Protein AF-A0A9N8PEF9-F1 (afdb_monomer)

Sequence (102 aa):
MALVKKGVSRQDAHEEIRVLSHQASASVKLEGKHNDLIERIRATPFFEPIIGELDTLLDPSTFTGRAPQQVEKFCGPEGDVEKALAKYRAEGIEEKVGDIIL

pLDDT: mean 92.78, std 10.4, range [55.69, 98.62]

Solvent-accessible surface area (backbone atoms only — not comparable to full-atom values): 6124 Å² total; per-residue (Å²): 112,74,55,46,78,72,71,41,58,66,67,61,57,49,50,55,51,49,54,49,48,51,55,22,51,44,39,28,73,76,68,71,43,74,81,48,46,67,60,53,45,72,72,34,78,90,42,56,93,46,54,92,45,44,72,71,75,62,42,67,79,75,73,50,80,60,51,70,62,52,48,43,56,36,61,29,89,92,8,63,50,46,63,68,43,49,63,43,50,74,72,67,54,66,53,75,59,83,95,44,80,82

Foldseek 3Di:
DVVVVVVDDPVVVVVVLVVLQVVQVCCCPVVVDHRCSLVVLCVDVSNVVCNVVVVVVPPVVVVCPCVVVVCCQQVNPVHVVCVVCVVVVVVVNWDDDDPDID

InterPro domains:
  IPR008948 L-Aspartase-like [SSF48557] (1-75)
  IPR019468 Adenylosuccinate lyase C-terminal [PF10397] (1-74)
  IPR019468 Adenylosuccinate lyase C-terminal [SM00998] (1-75)

Secondary structure (DSSP, 8-state):
-HHHHTT--HHHHHHHHHHHHHHHHHHHHHH-PPP-HHHHHHT-GGGGGGGGGHHHHT-GGGGSTTHHHHHHHHHSTTSHHHHHHHHHHHTT---EETTEE-

Mean predicted aligned error: 5.66 Å

Organism: NCBI:txid2773715

Nearest PDB structures (foldseek):
  5v4l-assembly5_C  TM=9.562E-01  e=1.547E-06  Cryptococcus neoformans
  2vd6-assembly1_D  TM=9.479E-01  e=3.102E-06  Homo sapiens
  5nxa-assembly2_H  TM=8.796E-01  e=1.756E-06  Homo sapiens neanderthalensis
  5nxa-assembly1_B  TM=8.809E-01  e=1.993E-06  Homo sapiens neanderthalensis
  5nxa-assembly2_F  TM=7.749E-01  e=2.409E-06  Homo sapiens neanderthalensis

Radius of gyration: 22.97 Å; Cα contacts (8 Å, |Δi|>4): 63; chains: 1; bounding box: 39×36×56 Å

Structure (mmCIF, N/CA/C/O backbone):
data_AF-A0A9N8PEF9-F1
#
_entry.id   AF-A0A9N8PEF9-F1
#
loop_
_atom_site.group_PDB
_atom_site.id
_atom_site.type_symbol
_atom_site.label_atom_id
_atom_site.label_alt_id
_atom_site.label_comp_id
_atom_site.label_asym_id
_atom_site.label_entity_id
_atom_site.label_seq_id
_atom_site.pdbx_PDB_ins_code
_atom_site.Cartn_x
_atom_site.Cartn_y
_atom_site.Cartn_z
_atom_site.occupancy
_atom_site.B_iso_or_equiv
_atom_site.auth_seq_id
_atom_site.auth_comp_id
_atom_site.auth_asym_id
_atom_site.auth_atom_id
_atom_site.pdbx_PDB_model_num
ATOM 1 N N . MET A 1 1 ? -2.091 10.843 5.552 1.00 78.94 1 MET A N 1
ATOM 2 C CA . MET A 1 1 ? -3.045 9.967 6.270 1.00 78.94 1 MET A CA 1
ATOM 3 C C . MET A 1 1 ? -4.453 10.465 5.992 1.00 78.94 1 MET A C 1
ATOM 5 O O . MET A 1 1 ? -4.668 11.664 6.128 1.00 78.94 1 MET A O 1
ATOM 9 N N . ALA A 1 2 ? -5.374 9.594 5.567 1.00 94.88 2 ALA A N 1
ATOM 10 C CA . ALA A 1 2 ? -6.744 9.977 5.199 1.00 94.88 2 ALA A CA 1
ATOM 11 C C . ALA A 1 2 ? -7.492 10.671 6.354 1.00 94.88 2 ALA A C 1
ATOM 13 O O . ALA A 1 2 ? -8.076 11.728 6.154 1.00 94.88 2 ALA A O 1
ATOM 14 N N . LEU A 1 3 ? -7.336 10.175 7.584 1.00 96.62 3 LEU A N 1
ATOM 15 C CA . LEU A 1 3 ? -7.917 10.768 8.797 1.00 96.62 3 LEU A CA 1
ATOM 16 C C . LEU A 1 3 ? -7.494 12.225 9.051 1.00 96.62 3 LEU A C 1
ATOM 18 O O . LEU A 1 3 ? -8.319 13.046 9.438 1.00 96.62 3 LEU A O 1
ATOM 22 N N . VAL A 1 4 ? -6.243 12.589 8.751 1.00 97.25 4 VAL A N 1
ATOM 23 C CA . VAL A 1 4 ? -5.773 13.981 8.896 1.00 97.25 4 VAL A CA 1
ATOM 24 C C . VAL A 1 4 ? -6.515 14.913 7.938 1.00 97.25 4 VAL A C 1
ATOM 26 O O . VAL A 1 4 ? -6.853 16.033 8.305 1.00 97.25 4 VAL A O 1
ATOM 29 N N . LYS A 1 5 ? -6.853 14.438 6.730 1.00 97.06 5 LYS A N 1
ATOM 30 C CA . LYS A 1 5 ? -7.694 15.198 5.789 1.00 97.06 5 LYS A CA 1
ATOM 31 C C . LYS A 1 5 ? -9.130 15.376 6.302 1.00 97.06 5 LYS A C 1
ATOM 33 O O . LYS A 1 5 ? -9.813 16.286 5.850 1.00 97.06 5 LYS A O 1
ATOM 38 N N . LYS A 1 6 ? -9.575 14.534 7.241 1.00 96.56 6 LYS A N 1
ATOM 39 C CA . LYS A 1 6 ? -10.866 14.632 7.941 1.00 96.56 6 LYS A CA 1
ATOM 40 C C . LYS A 1 6 ? -10.783 15.442 9.245 1.00 96.56 6 LYS A C 1
ATOM 42 O O . LYS A 1 6 ? -11.745 15.466 10.000 1.00 96.56 6 LYS A O 1
ATOM 47 N N . GLY A 1 7 ? -9.650 16.096 9.518 1.00 96.62 7 GLY A N 1
ATOM 48 C CA . GLY A 1 7 ? -9.453 16.926 10.711 1.00 96.62 7 GLY A CA 1
ATOM 49 C C . GLY A 1 7 ? -9.037 16.160 11.968 1.00 96.62 7 GLY A C 1
ATOM 50 O O . GLY A 1 7 ? -8.947 16.757 13.036 1.00 96.62 7 GLY A O 1
ATOM 51 N N . VAL A 1 8 ? -8.754 14.859 11.865 1.00 97.38 8 VAL A N 1
ATOM 52 C CA . VAL A 1 8 ? -8.283 14.055 12.999 1.00 97.38 8 VAL A CA 1
ATOM 53 C C . VAL A 1 8 ? -6.793 14.304 13.243 1.00 97.38 8 VAL A C 1
ATOM 55 O O . VAL A 1 8 ? -6.003 14.438 12.303 1.00 97.38 8 VAL A O 1
ATOM 58 N N . SER A 1 9 ? -6.396 14.332 14.516 1.00 98.12 9 SER A N 1
ATOM 59 C CA . SER A 1 9 ? -4.997 14.433 14.938 1.00 98.12 9 SER A CA 1
ATOM 60 C C . SER A 1 9 ? -4.135 13.366 14.263 1.00 98.12 9 SER A C 1
ATOM 62 O O . SER A 1 9 ? -4.442 12.172 14.292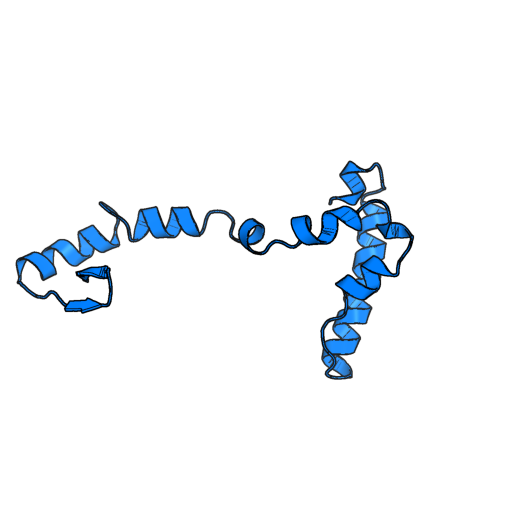 1.00 98.12 9 SER A O 1
ATOM 64 N N . ARG A 1 10 ? -3.009 13.787 13.676 1.00 97.88 10 ARG A N 1
ATOM 65 C CA . ARG A 1 10 ? -2.032 12.856 13.095 1.00 97.88 10 ARG A CA 1
ATOM 66 C C . ARG A 1 10 ? -1.463 11.912 14.154 1.00 97.88 10 ARG A C 1
ATOM 68 O O . ARG A 1 10 ? -1.197 10.760 13.830 1.00 97.88 10 ARG A O 1
ATOM 75 N N . GLN A 1 11 ? -1.257 12.411 15.371 1.00 98.38 11 GLN A N 1
ATOM 76 C CA . GLN A 1 11 ? -0.662 11.637 16.454 1.00 98.38 11 GLN A CA 1
ATOM 77 C C . GLN A 1 11 ? -1.610 10.525 16.904 1.00 98.38 11 GLN A C 1
ATOM 79 O O . GLN A 1 11 ? -1.209 9.364 16.924 1.00 98.38 11 GLN A O 1
ATOM 84 N N . ASP A 1 12 ? -2.872 10.868 17.155 1.00 98.06 12 ASP A N 1
ATOM 85 C CA . ASP A 1 12 ? -3.886 9.906 17.599 1.00 98.06 12 ASP A CA 1
ATOM 86 C C . ASP A 1 12 ? -4.142 8.876 16.495 1.00 98.06 12 ASP A C 1
ATOM 88 O O . ASP A 1 12 ? -4.112 7.672 16.734 1.00 98.06 12 ASP A O 1
ATOM 92 N N . ALA A 1 13 ? -4.255 9.337 15.242 1.00 97.94 13 ALA A N 1
ATOM 93 C CA . ALA A 1 13 ? -4.437 8.443 14.106 1.00 97.94 13 ALA A CA 1
ATOM 94 C C . ALA A 1 13 ? -3.270 7.475 13.901 1.00 97.94 13 ALA A C 1
ATOM 96 O O . ALA A 1 13 ? -3.478 6.351 13.445 1.00 97.94 13 ALA A O 1
ATOM 97 N N . HIS A 1 14 ? -2.042 7.907 14.194 1.00 98.12 14 HIS A N 1
ATOM 98 C CA . HIS A 1 14 ? -0.866 7.055 14.080 1.00 98.12 14 HIS A CA 1
ATOM 99 C C . HIS A 1 14 ? -0.804 6.022 15.208 1.00 98.12 14 HIS A C 1
ATOM 101 O O . HIS A 1 14 ? -0.417 4.881 14.969 1.00 98.12 14 HIS A O 1
ATOM 107 N N . GLU A 1 15 ? -1.183 6.398 16.426 1.00 98.38 15 GLU A N 1
ATOM 108 C CA . GLU A 1 15 ? -1.168 5.477 17.559 1.00 98.38 15 GLU A CA 1
ATOM 109 C C . GLU A 1 15 ? -2.227 4.379 17.419 1.00 98.38 15 GLU A C 1
ATOM 111 O O . GLU A 1 15 ? -1.907 3.198 17.563 1.00 98.38 15 GLU A O 1
ATOM 116 N N . GLU A 1 16 ? -3.446 4.739 17.019 1.00 98.12 16 GLU A N 1
ATOM 117 C CA . GLU A 1 16 ? -4.528 3.774 16.791 1.00 98.12 16 GLU A CA 1
ATOM 118 C C . GLU A 1 16 ? -4.147 2.740 15.721 1.00 98.12 16 GLU A C 1
ATOM 120 O O . GLU A 1 16 ? -4.214 1.527 15.948 1.00 98.12 16 GLU A O 1
ATOM 125 N N . ILE A 1 17 ? -3.635 3.189 14.565 1.00 97.94 17 ILE A N 1
ATOM 126 C CA . ILE A 1 17 ? -3.212 2.256 13.510 1.00 97.94 17 ILE A CA 1
ATOM 127 C C . ILE A 1 17 ? -2.006 1.415 13.942 1.00 97.94 17 ILE A C 1
ATOM 129 O O . ILE A 1 17 ? -1.909 0.244 13.565 1.00 97.94 17 ILE A O 1
ATOM 133 N N . ARG A 1 18 ? -1.094 1.970 14.756 1.00 98.56 18 ARG A N 1
ATOM 134 C CA . ARG A 1 18 ? 0.066 1.245 15.287 1.00 98.56 18 ARG A CA 1
ATOM 135 C C . ARG A 1 18 ? -0.388 0.075 16.153 1.00 98.56 18 ARG A C 1
ATOM 137 O O . ARG A 1 18 ?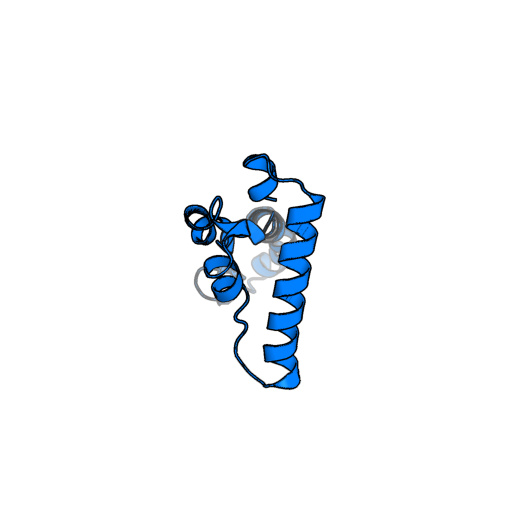 0.127 -1.029 15.964 1.00 98.56 18 ARG A O 1
ATOM 144 N N . VAL A 1 19 ? -1.327 0.290 17.074 1.00 98.62 19 VAL A N 1
ATOM 145 C CA . VAL A 1 19 ? -1.850 -0.763 17.960 1.00 98.62 19 VAL A CA 1
ATOM 146 C C . VAL A 1 19 ? -2.502 -1.882 17.147 1.00 98.62 19 VAL A C 1
ATOM 148 O O . VAL A 1 19 ? -2.112 -3.043 17.301 1.00 98.62 19 VAL A O 1
ATOM 151 N N . LEU A 1 20 ? -3.410 -1.549 16.222 1.00 98.56 20 LEU A N 1
ATOM 152 C CA . LEU A 1 20 ? -4.077 -2.552 15.381 1.00 98.56 20 LEU A CA 1
ATOM 153 C C . LEU A 1 20 ? -3.082 -3.332 14.507 1.00 98.56 20 LEU A C 1
ATOM 155 O O . LEU A 1 20 ? -3.180 -4.554 14.394 1.00 98.56 20 LEU A O 1
ATOM 159 N N . SER A 1 21 ? -2.070 -2.654 13.957 1.00 98.44 21 SER A N 1
ATOM 160 C CA . SER A 1 21 ? -1.023 -3.287 13.143 1.00 98.44 21 SER A CA 1
ATOM 161 C C . SER A 1 21 ? -0.189 -4.295 13.940 1.00 98.44 21 SER A C 1
ATOM 163 O O . SER A 1 21 ? 0.166 -5.352 13.417 1.00 98.44 21 SER A O 1
ATOM 165 N N . HIS A 1 22 ? 0.110 -4.010 15.215 1.00 98.56 22 HIS A N 1
ATOM 166 C CA . HIS A 1 22 ? 0.823 -4.959 16.078 1.00 98.56 22 HIS A CA 1
ATOM 167 C C . HIS A 1 22 ? -0.023 -6.198 16.374 1.00 98.56 22 HIS A C 1
ATOM 169 O O . HIS A 1 22 ? 0.496 -7.311 16.318 1.00 98.56 22 HIS A O 1
ATOM 175 N N . GLN A 1 23 ? -1.319 -6.026 16.643 1.00 98.38 23 GLN A N 1
ATOM 176 C CA . GLN A 1 23 ? -2.229 -7.145 16.898 1.00 98.38 23 GLN A CA 1
ATOM 177 C C . GLN A 1 23 ? -2.401 -8.042 15.661 1.00 98.38 23 GLN A C 1
ATOM 179 O O . GLN A 1 23 ? -2.311 -9.268 15.772 1.00 98.38 23 GLN A O 1
ATOM 184 N N . ALA A 1 24 ? -2.580 -7.445 14.479 1.00 98.44 24 ALA A N 1
ATOM 185 C CA . ALA A 1 24 ? -2.658 -8.184 13.221 1.00 98.44 24 ALA A CA 1
ATOM 186 C C . ALA A 1 24 ? -1.339 -8.919 12.926 1.00 98.44 24 ALA A C 1
ATOM 188 O O . ALA A 1 24 ? -1.332 -10.112 12.622 1.00 98.44 24 ALA A O 1
ATOM 189 N N . SER A 1 25 ? -0.191 -8.252 13.116 1.00 98.44 25 SER A N 1
ATOM 190 C CA . SER A 1 25 ? 1.117 -8.896 12.954 1.00 98.44 25 SER A CA 1
ATOM 191 C C . SER A 1 25 ? 1.337 -10.043 13.943 1.00 98.44 25 SER A C 1
ATOM 193 O O . SER A 1 25 ? 2.008 -11.008 13.575 1.00 98.44 25 SER A O 1
ATOM 195 N N . ALA A 1 26 ? 0.855 -9.940 15.184 1.00 98.44 26 ALA A N 1
ATOM 196 C CA . ALA A 1 26 ? 0.961 -11.016 16.166 1.00 98.44 26 ALA A CA 1
ATOM 197 C C . ALA A 1 26 ? 0.106 -12.220 15.749 1.00 98.44 26 ALA A C 1
ATOM 199 O O . ALA A 1 26 ? 0.609 -13.339 15.741 1.00 98.44 26 ALA A O 1
ATOM 200 N N . SER A 1 27 ? -1.127 -11.980 15.294 1.00 98.06 27 SER A N 1
ATOM 201 C CA . SER A 1 27 ? -2.034 -13.026 14.800 1.00 98.06 27 SER A CA 1
ATOM 202 C C . SER A 1 27 ? -1.426 -13.796 13.619 1.00 98.06 27 SER A C 1
ATOM 204 O O . SER A 1 27 ? -1.461 -15.024 13.579 1.00 98.06 27 SER A O 1
ATOM 206 N N . VAL A 1 28 ? -0.781 -13.091 12.685 1.00 98.38 28 VAL A N 1
ATOM 207 C CA . VAL A 1 28 ? -0.090 -13.727 11.551 1.00 98.38 28 VAL A CA 1
ATOM 208 C C . VAL A 1 28 ? 1.118 -14.542 12.016 1.00 98.38 28 VAL A C 1
ATOM 210 O O . VAL A 1 28 ? 1.269 -15.702 11.645 1.00 98.38 28 VAL A O 1
ATOM 213 N N . LYS A 1 29 ? 2.001 -13.946 12.827 1.00 98.12 29 LYS A N 1
ATOM 214 C CA . LYS A 1 29 ? 3.311 -14.542 13.144 1.00 98.12 29 LYS A CA 1
ATOM 215 C C . LYS A 1 29 ? 3.255 -15.625 14.216 1.00 98.12 29 LYS A C 1
ATOM 217 O O . LYS A 1 29 ? 4.044 -16.559 14.157 1.00 98.12 29 LYS A O 1
ATOM 222 N N . LEU A 1 30 ? 2.386 -15.468 15.211 1.00 98.19 30 LEU A N 1
ATOM 223 C CA . LEU A 1 30 ? 2.309 -16.365 16.367 1.00 98.19 30 LEU A CA 1
ATOM 224 C C . LEU A 1 30 ? 1.234 -17.435 16.189 1.00 98.19 30 LEU A C 1
ATOM 226 O O . LEU A 1 30 ? 1.395 -18.542 16.691 1.00 98.19 30 LEU A O 1
ATOM 230 N N . GLU A 1 31 ? 0.155 -17.114 15.475 1.00 97.12 31 GLU A N 1
ATOM 231 C CA . GLU A 1 31 ? -1.010 -17.997 15.348 1.00 97.12 31 GLU A CA 1
ATOM 232 C C . GLU A 1 31 ? -1.181 -18.557 13.928 1.00 97.12 31 GLU A C 1
ATOM 234 O O . GLU A 1 31 ? -2.051 -19.396 13.708 1.00 97.12 31 GLU A O 1
ATOM 239 N N . GLY A 1 32 ? -0.370 -18.112 12.957 1.00 97.19 32 GLY A N 1
ATOM 240 C CA . GLY A 1 32 ? -0.430 -18.583 11.569 1.00 97.19 32 GLY A CA 1
ATOM 241 C C . GLY A 1 32 ? -1.705 -18.174 10.827 1.00 97.19 32 GLY A C 1
ATOM 242 O O . GLY A 1 32 ? -2.069 -18.804 9.835 1.00 97.19 32 GLY A O 1
ATOM 243 N N . LYS A 1 33 ? -2.413 -17.150 11.314 1.00 97.81 33 LYS A N 1
ATOM 244 C CA . LYS A 1 33 ? -3.666 -16.666 10.721 1.00 97.81 33 LYS A CA 1
ATOM 245 C C . LYS A 1 33 ? -3.409 -15.727 9.541 1.00 97.81 33 LYS A C 1
ATOM 247 O O . LYS A 1 33 ? -2.308 -15.212 9.352 1.00 97.81 33 LYS A O 1
ATOM 252 N N . HIS A 1 34 ? -4.455 -15.466 8.760 1.00 97.56 34 HIS A N 1
ATOM 253 C CA . HIS A 1 34 ? -4.437 -14.396 7.764 1.00 97.56 34 HIS A CA 1
ATOM 254 C C . HIS A 1 34 ? -4.297 -13.017 8.427 1.00 97.56 34 HIS A C 1
ATOM 256 O O . HIS A 1 34 ? -4.637 -12.838 9.597 1.00 97.56 34 HIS A O 1
ATOM 262 N N . ASN A 1 35 ? -3.782 -12.043 7.673 1.00 97.94 35 ASN A N 1
ATOM 263 C CA . ASN A 1 35 ? -3.690 -10.662 8.135 1.00 97.94 35 ASN A CA 1
ATOM 264 C C . ASN A 1 35 ? -5.090 -10.038 8.167 1.00 97.94 35 ASN A C 1
ATOM 266 O O . ASN A 1 35 ? -5.718 -9.928 7.120 1.00 97.94 35 ASN A O 1
ATOM 270 N N . ASP A 1 36 ? -5.531 -9.634 9.357 1.00 98.06 36 ASP A N 1
ATOM 271 C CA . ASP A 1 36 ? -6.873 -9.124 9.646 1.00 98.06 36 ASP A CA 1
ATOM 272 C C . ASP A 1 36 ? -6.898 -7.608 9.957 1.00 98.06 36 ASP A C 1
ATOM 274 O O . ASP A 1 36 ? -7.803 -7.097 10.624 1.00 98.06 36 ASP A O 1
ATOM 278 N N . LEU A 1 37 ? -5.868 -6.859 9.536 1.00 98.31 37 LEU A N 1
ATOM 279 C CA . LEU A 1 37 ? -5.741 -5.432 9.854 1.00 98.31 37 LEU A CA 1
ATOM 280 C C . LEU A 1 37 ? -6.923 -4.603 9.331 1.00 98.31 37 LEU A C 1
ATOM 282 O O . LEU A 1 37 ? -7.390 -3.695 10.017 1.00 98.31 37 LEU A O 1
ATOM 286 N N . ILE A 1 38 ? -7.403 -4.888 8.121 1.00 97.56 38 ILE A N 1
ATOM 287 C CA . ILE A 1 38 ? -8.473 -4.097 7.503 1.00 97.56 38 ILE A CA 1
ATOM 288 C C . ILE A 1 38 ? -9.801 -4.345 8.218 1.00 97.56 38 ILE A C 1
ATOM 290 O O . ILE A 1 38 ? -10.557 -3.408 8.467 1.00 97.56 38 ILE A O 1
ATOM 294 N N . GLU A 1 39 ? -10.056 -5.582 8.625 1.00 97.75 39 GLU A N 1
ATOM 295 C CA . GLU A 1 39 ? -11.200 -5.987 9.431 1.00 97.75 39 GLU A CA 1
ATOM 296 C C . GLU A 1 39 ? -11.185 -5.272 10.785 1.00 97.75 39 GLU A C 1
ATOM 298 O O . GLU A 1 39 ? -12.199 -4.708 11.198 1.00 97.75 39 GLU A O 1
ATOM 303 N N . ARG A 1 40 ? -10.019 -5.204 11.442 1.00 98.25 40 ARG A N 1
ATOM 304 C CA . ARG A 1 40 ? -9.845 -4.458 12.699 1.00 98.25 40 ARG A CA 1
ATOM 305 C C . ARG A 1 40 ? -10.121 -2.968 12.533 1.00 98.25 40 ARG A C 1
ATOM 307 O O . ARG A 1 40 ? -10.780 -2.380 13.386 1.00 98.25 40 ARG A O 1
ATOM 314 N N . ILE A 1 41 ? -9.648 -2.359 11.446 1.00 97.81 41 ILE A N 1
ATOM 315 C CA . ILE A 1 41 ? -9.911 -0.947 11.138 1.00 97.81 41 ILE A CA 1
ATOM 316 C C . ILE A 1 41 ? -11.415 -0.719 10.949 1.00 97.81 41 ILE A C 1
ATOM 318 O O . ILE A 1 41 ? -11.961 0.195 11.558 1.00 97.81 41 ILE A O 1
ATOM 322 N N . ARG A 1 42 ? -12.100 -1.569 10.168 1.00 97.38 42 ARG A N 1
ATOM 323 C CA . ARG A 1 42 ? -13.557 -1.473 9.948 1.00 97.38 42 ARG A CA 1
ATOM 324 C C . ARG A 1 42 ? -14.365 -1.649 11.236 1.00 97.38 42 ARG A C 1
ATOM 326 O O . ARG A 1 42 ? -15.422 -1.049 11.368 1.00 97.38 42 ARG A O 1
ATOM 333 N N . ALA A 1 43 ? -13.878 -2.455 12.177 1.00 97.69 43 ALA A N 1
ATOM 334 C CA . ALA A 1 43 ? -14.533 -2.685 13.463 1.00 97.69 43 ALA A CA 1
ATOM 335 C C . ALA A 1 43 ? -14.232 -1.605 14.523 1.00 97.69 43 ALA A C 1
ATOM 337 O O . ALA A 1 43 ? -14.806 -1.647 15.611 1.00 97.69 43 ALA A O 1
ATOM 338 N N . THR A 1 44 ? -13.332 -0.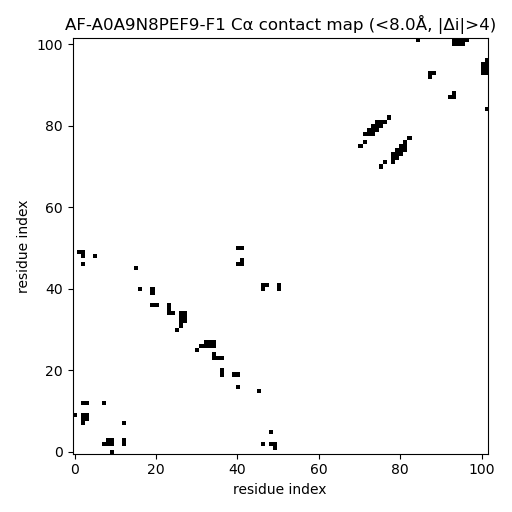657 14.243 1.00 97.88 44 THR A N 1
ATOM 339 C CA . THR A 1 44 ? -12.864 0.337 15.217 1.00 97.88 44 THR A CA 1
ATOM 340 C C . THR A 1 44 ? -13.513 1.705 14.946 1.00 97.88 44 THR A C 1
ATOM 342 O O . THR A 1 44 ? -13.160 2.344 13.952 1.00 97.88 44 THR A O 1
ATOM 345 N N . PRO A 1 45 ? -14.389 2.225 15.837 1.00 97.62 45 PRO A N 1
ATOM 346 C CA . PRO A 1 45 ? -15.144 3.468 15.604 1.00 97.62 45 PRO A CA 1
ATOM 347 C C . PRO A 1 45 ? -14.291 4.707 15.310 1.00 97.62 45 PRO A C 1
ATOM 349 O O . PRO A 1 45 ? -14.738 5.632 14.639 1.00 97.62 45 PRO A O 1
ATOM 352 N N . PHE A 1 46 ? -13.043 4.735 15.782 1.00 97.94 46 PHE A N 1
ATOM 353 C CA . PHE A 1 46 ? -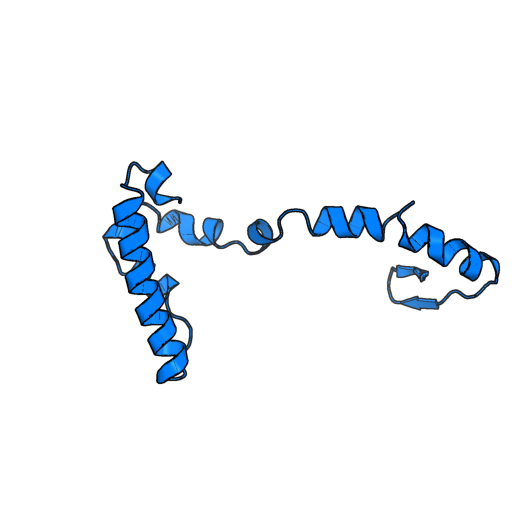12.102 5.818 15.492 1.00 97.94 46 PHE A CA 1
ATOM 354 C C . PHE A 1 46 ? -11.865 6.018 13.979 1.00 97.94 46 PHE A C 1
ATOM 356 O O . PHE A 1 46 ? -11.628 7.139 13.527 1.00 97.94 46 PHE A O 1
ATOM 363 N N . PHE A 1 47 ? -11.955 4.949 13.180 1.00 97.88 47 PHE A N 1
ATOM 364 C CA . PHE A 1 47 ? -11.727 4.988 11.734 1.00 97.88 47 PHE A CA 1
ATOM 365 C C . PHE A 1 47 ? -12.993 5.236 10.908 1.00 97.88 47 PHE A C 1
ATOM 367 O O . PHE A 1 47 ? -12.877 5.365 9.688 1.00 97.88 47 PHE A O 1
ATOM 374 N N . GLU A 1 48 ? -14.166 5.379 11.538 1.00 97.19 48 GLU A N 1
ATOM 375 C CA . GLU A 1 48 ? -15.457 5.627 10.873 1.00 97.19 48 GLU A CA 1
ATOM 376 C C . GLU A 1 48 ? -15.378 6.664 9.731 1.00 97.19 48 GLU A C 1
ATOM 378 O O . GLU A 1 48 ? -15.858 6.374 8.633 1.00 97.19 48 GLU A O 1
ATOM 383 N N . PRO A 1 49 ? -14.683 7.818 9.882 1.00 97.56 49 PRO A N 1
ATOM 384 C CA . PRO A 1 49 ? -14.627 8.838 8.831 1.00 97.56 49 PRO A CA 1
ATOM 385 C C . PRO A 1 49 ? -13.956 8.406 7.518 1.00 97.56 49 PRO A C 1
ATOM 387 O O . PRO A 1 49 ? -14.035 9.146 6.536 1.00 97.56 49 PRO A O 1
ATOM 390 N N . ILE A 1 50 ? -13.239 7.276 7.504 1.00 97.19 50 ILE A N 1
ATOM 391 C CA . ILE A 1 50 ? -12.509 6.773 6.331 1.00 97.19 50 ILE A CA 1
ATOM 392 C C . ILE A 1 50 ? -12.964 5.383 5.869 1.00 97.19 50 ILE A C 1
ATOM 394 O O . ILE A 1 50 ? -12.451 4.913 4.856 1.00 97.19 50 ILE A O 1
ATOM 398 N N . ILE A 1 51 ? -13.912 4.723 6.552 1.00 96.62 51 ILE A N 1
ATOM 399 C CA . ILE A 1 51 ? -14.335 3.347 6.213 1.00 96.62 51 ILE A CA 1
ATOM 400 C C . ILE A 1 51 ? -14.826 3.250 4.762 1.00 96.62 51 ILE A C 1
ATOM 402 O O . ILE A 1 51 ? -14.438 2.328 4.045 1.00 96.62 51 ILE A O 1
ATOM 406 N N . GLY A 1 52 ? -15.620 4.226 4.308 1.00 96.44 52 GLY A N 1
ATOM 407 C CA . GLY A 1 52 ? -16.130 4.286 2.932 1.00 96.44 52 GLY A CA 1
ATOM 408 C C . GLY A 1 52 ? -15.072 4.594 1.864 1.00 96.44 52 GLY A C 1
ATOM 409 O O . GLY A 1 52 ? -15.358 4.485 0.678 1.00 96.44 52 GLY A O 1
ATOM 410 N N . GLU A 1 53 ? -13.855 4.970 2.263 1.00 96.31 53 GLU A N 1
ATOM 411 C CA . GLU A 1 53 ? -12.738 5.270 1.358 1.00 96.31 53 GLU A CA 1
ATOM 412 C C . GLU A 1 53 ? -11.693 4.145 1.324 1.00 96.31 53 GLU A C 1
ATOM 414 O O . GLU A 1 53 ? -10.765 4.211 0.519 1.00 96.31 53 GLU A O 1
ATOM 419 N N . LEU A 1 54 ? -11.813 3.121 2.182 1.00 95.56 54 LEU A N 1
ATOM 420 C CA . LEU A 1 54 ? -10.773 2.101 2.356 1.00 95.56 54 LEU A CA 1
ATOM 421 C C . LEU A 1 54 ? -10.436 1.363 1.061 1.00 95.56 54 LEU A C 1
ATOM 423 O O . LEU A 1 54 ? -9.257 1.181 0.781 1.00 95.56 54 LEU A O 1
ATOM 427 N N . ASP A 1 55 ? -11.430 0.988 0.258 1.00 95.00 55 ASP A N 1
ATOM 428 C CA . ASP A 1 55 ? -11.187 0.213 -0.965 1.00 95.00 55 ASP A CA 1
ATOM 429 C C . ASP A 1 55 ? -10.364 1.023 -1.979 1.00 95.00 55 ASP A C 1
ATOM 431 O O . ASP A 1 55 ? -9.403 0.519 -2.552 1.00 95.00 55 ASP A O 1
ATOM 435 N N . THR A 1 56 ? -10.663 2.318 -2.119 1.00 96.56 56 THR A N 1
ATOM 436 C CA . THR A 1 56 ? -9.890 3.242 -2.962 1.00 96.56 56 THR A CA 1
ATOM 437 C C . THR A 1 56 ? -8.499 3.509 -2.387 1.00 96.56 56 THR A C 1
ATOM 439 O O . THR A 1 56 ? -7.523 3.586 -3.126 1.00 96.56 56 THR A O 1
ATOM 442 N N . LEU A 1 57 ? -8.383 3.659 -1.064 1.00 96.00 57 LEU A N 1
ATOM 443 C CA . LEU A 1 57 ? -7.099 3.888 -0.393 1.00 96.00 57 LEU A CA 1
ATOM 444 C C . LEU A 1 57 ? -6.159 2.679 -0.477 1.00 96.00 57 LEU A C 1
ATOM 446 O O . LEU A 1 57 ? -4.951 2.851 -0.326 1.00 96.00 57 LEU A O 1
ATOM 450 N N . LEU A 1 58 ? -6.709 1.481 -0.672 1.00 96.56 58 LEU A N 1
ATOM 451 C CA . LEU A 1 58 ? -5.982 0.216 -0.730 1.00 96.56 58 LEU A CA 1
ATOM 452 C C . LEU A 1 58 ? -5.804 -0.307 -2.161 1.00 96.56 58 LEU A C 1
ATOM 454 O O . LEU A 1 58 ? -5.304 -1.418 -2.320 1.00 96.56 58 LEU A O 1
ATOM 458 N N . ASP A 1 59 ? -6.162 0.472 -3.188 1.00 97.38 59 ASP A N 1
ATOM 459 C CA . ASP A 1 59 ? -5.938 0.091 -4.583 1.00 97.38 59 ASP A CA 1
ATOM 460 C C . ASP A 1 59 ? -4.431 -0.091 -4.855 1.00 97.38 59 ASP A C 1
ATOM 462 O O . ASP A 1 59 ? -3.695 0.908 -4.862 1.00 97.38 59 ASP A O 1
ATOM 466 N N . PRO A 1 60 ? -3.960 -1.328 -5.137 1.00 97.56 60 PRO A N 1
ATOM 467 C CA . PRO A 1 60 ? -2.549 -1.625 -5.370 1.00 97.56 60 PRO A CA 1
ATOM 468 C C . PRO A 1 60 ? -1.923 -0.788 -6.486 1.00 97.56 60 PRO A C 1
ATOM 470 O O . PRO A 1 60 ? -0.728 -0.487 -6.424 1.00 97.56 60 PRO A O 1
ATOM 473 N N . SER A 1 61 ? -2.710 -0.378 -7.488 1.00 97.00 61 SER A N 1
ATOM 474 C CA . SER A 1 61 ? -2.219 0.406 -8.625 1.00 97.00 61 SER A CA 1
ATOM 475 C C . SER A 1 61 ? -1.580 1.726 -8.168 1.00 97.00 61 SER A C 1
ATOM 477 O O . SER A 1 61 ? -0.544 2.144 -8.695 1.00 97.00 61 SER A O 1
ATOM 479 N N . THR A 1 62 ? -2.120 2.318 -7.098 1.00 96.88 62 THR A N 1
ATOM 480 C CA . THR A 1 62 ? -1.675 3.599 -6.536 1.00 96.88 62 THR A CA 1
ATOM 481 C C . THR A 1 62 ? -0.373 3.496 -5.729 1.00 96.88 62 THR A C 1
ATOM 483 O O . THR A 1 62 ? 0.258 4.517 -5.448 1.00 96.88 62 THR A O 1
ATOM 486 N N . PHE A 1 63 ? 0.088 2.278 -5.415 1.00 97.38 63 PHE A N 1
ATOM 487 C CA . PHE A 1 63 ? 1.323 2.016 -4.659 1.00 97.38 63 PHE A CA 1
ATOM 488 C C . PHE A 1 63 ? 2.543 1.745 -5.551 1.00 97.38 63 PHE A C 1
ATOM 490 O O . PHE A 1 63 ? 3.646 1.548 -5.046 1.00 97.38 63 PHE A O 1
ATOM 497 N N . THR A 1 64 ? 2.374 1.757 -6.877 1.00 97.38 64 THR A N 1
ATOM 498 C CA . THR A 1 64 ? 3.452 1.453 -7.839 1.00 97.38 64 THR A CA 1
ATOM 499 C C . THR A 1 64 ? 4.308 2.669 -8.221 1.00 97.38 64 THR A C 1
ATOM 501 O O . THR A 1 64 ? 5.341 2.533 -8.879 1.00 97.38 64 THR A O 1
ATOM 504 N N . GLY A 1 65 ? 3.926 3.872 -7.777 1.00 97.25 65 GLY A N 1
ATOM 505 C CA . GLY A 1 65 ? 4.694 5.099 -7.984 1.00 97.25 65 GLY A CA 1
ATOM 506 C C . GLY A 1 65 ? 4.954 5.387 -9.464 1.00 97.25 65 GLY A C 1
ATOM 507 O O . GLY A 1 65 ? 4.021 5.582 -10.236 1.00 97.25 65 GLY A O 1
ATOM 508 N N . ARG A 1 66 ? 6.236 5.447 -9.850 1.00 98.00 66 ARG A N 1
ATOM 509 C CA . ARG A 1 66 ? 6.664 5.674 -11.242 1.00 98.00 66 ARG A CA 1
ATOM 510 C C . ARG A 1 66 ? 7.139 4.406 -11.956 1.00 98.00 66 ARG A C 1
ATOM 512 O O . ARG A 1 66 ? 7.735 4.518 -13.026 1.00 98.00 66 ARG A O 1
ATOM 519 N N . ALA A 1 67 ? 6.922 3.225 -11.372 1.00 97.81 67 ALA A N 1
ATOM 520 C CA . ALA A 1 67 ? 7.428 1.972 -11.926 1.00 97.81 67 ALA A CA 1
ATOM 521 C C . ALA A 1 67 ? 7.014 1.756 -13.396 1.00 97.81 67 ALA A C 1
ATOM 523 O O . ALA A 1 67 ? 7.900 1.462 -14.199 1.00 97.81 67 ALA A O 1
ATOM 524 N N . PRO A 1 68 ? 5.751 1.995 -13.809 1.00 97.06 68 PRO A N 1
ATOM 525 C CA . PRO A 1 68 ? 5.364 1.827 -15.210 1.00 97.06 68 PRO A CA 1
ATOM 526 C C . PRO A 1 68 ? 6.156 2.736 -16.160 1.00 97.06 68 PRO A C 1
ATOM 528 O O . PRO A 1 68 ? 6.704 2.264 -17.150 1.00 97.06 68 PRO A O 1
ATOM 531 N N . GLN A 1 69 ? 6.304 4.023 -15.824 1.00 97.81 69 GLN A N 1
ATOM 532 C CA . GLN A 1 69 ? 7.029 4.980 -16.670 1.00 97.81 69 GLN A CA 1
ATOM 533 C C . GLN A 1 69 ? 8.540 4.720 -16.667 1.00 97.81 69 GLN A C 1
ATOM 535 O O . GLN A 1 69 ? 9.227 5.029 -17.636 1.00 97.81 69 GLN A O 1
ATOM 540 N N . GLN A 1 70 ? 9.080 4.188 -15.568 1.00 98.00 70 GLN A N 1
ATOM 541 C CA . GLN A 1 70 ? 10.482 3.778 -15.494 1.00 98.00 70 GLN A CA 1
ATOM 542 C C . GLN A 1 70 ? 10.755 2.594 -16.422 1.00 98.00 70 GLN A C 1
ATOM 544 O O . GLN A 1 70 ? 11.741 2.629 -17.156 1.00 98.00 70 GLN A O 1
ATOM 549 N N . VAL A 1 71 ? 9.872 1.591 -16.424 1.00 97.50 71 VAL A N 1
ATOM 550 C CA . VAL A 1 71 ? 9.970 0.434 -17.323 1.00 97.50 71 VAL A CA 1
ATOM 551 C C . VAL A 1 71 ? 9.804 0.865 -18.774 1.00 97.50 71 VAL A C 1
ATOM 553 O O . VAL A 1 71 ? 10.630 0.503 -19.600 1.00 97.50 71 VAL A O 1
ATOM 556 N N . GLU A 1 72 ? 8.806 1.690 -19.088 1.00 96.56 72 GLU A N 1
ATOM 557 C CA . GLU A 1 72 ? 8.594 2.194 -20.449 1.00 96.56 72 GLU A CA 1
ATOM 558 C C . GLU A 1 72 ? 9.791 3.007 -20.952 1.00 96.56 72 GLU A C 1
ATOM 560 O O . GLU A 1 72 ? 10.253 2.803 -22.067 1.00 96.56 72 GLU A O 1
ATOM 565 N N . LYS A 1 73 ? 10.370 3.878 -20.121 1.00 97.00 73 LYS A N 1
ATOM 566 C CA . LYS A 1 73 ? 11.559 4.645 -20.513 1.00 97.00 73 LYS A CA 1
ATOM 567 C C . LYS A 1 73 ? 12.783 3.755 -20.769 1.00 97.00 73 LYS A C 1
ATOM 569 O O . LYS A 1 73 ? 13.608 4.084 -21.616 1.00 97.00 73 LYS A O 1
ATOM 574 N N . PHE A 1 74 ? 12.948 2.686 -19.992 1.00 96.62 74 PHE A N 1
ATOM 575 C CA . PHE A 1 74 ? 14.129 1.824 -20.063 1.00 96.62 74 PHE A CA 1
ATOM 576 C C . PHE A 1 74 ? 14.009 0.757 -21.160 1.00 96.62 74 PHE A C 1
ATOM 578 O O . PHE A 1 74 ? 14.943 0.568 -21.939 1.00 96.62 74 PHE A O 1
ATOM 585 N N . CYS A 1 75 ? 12.859 0.086 -21.228 1.00 94.06 75 CYS A N 1
ATOM 586 C CA . CYS A 1 75 ? 12.591 -1.031 -22.133 1.00 94.06 75 CYS A CA 1
ATOM 587 C C . CYS A 1 75 ? 11.830 -0.637 -23.403 1.00 94.06 75 CYS A C 1
ATOM 589 O O . CYS A 1 75 ? 11.789 -1.425 -24.340 1.00 94.06 75 CYS A O 1
ATOM 591 N N . GLY A 1 76 ? 11.163 0.517 -23.417 1.00 90.69 76 GLY A N 1
ATOM 592 C CA . GLY A 1 76 ? 10.336 0.948 -24.538 1.00 90.69 76 GLY A CA 1
ATOM 593 C C . GLY A 1 76 ? 11.143 1.501 -25.716 1.00 90.69 76 GLY A C 1
ATOM 594 O O . GLY A 1 76 ? 12.378 1.459 -25.716 1.00 90.69 76 GLY A O 1
ATOM 595 N N . PRO A 1 77 ? 10.446 2.040 -26.732 1.00 88.81 77 PRO A N 1
ATOM 596 C CA . PRO A 1 77 ? 11.072 2.593 -27.927 1.00 88.81 77 PRO A CA 1
ATOM 597 C C . PRO A 1 77 ? 12.123 3.649 -27.581 1.00 88.81 77 PRO A C 1
ATOM 599 O O . PRO A 1 77 ? 11.898 4.507 -26.732 1.00 88.81 77 PR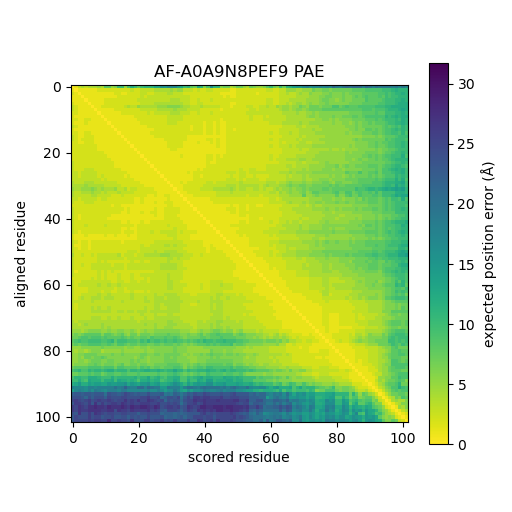O A O 1
ATOM 602 N N . GLU A 1 78 ? 13.282 3.574 -28.239 1.00 88.56 78 GLU A N 1
ATOM 603 C CA . GLU A 1 78 ? 14.447 4.438 -27.976 1.00 88.56 78 GLU A CA 1
ATOM 604 C C . GLU A 1 78 ? 15.033 4.329 -26.551 1.00 88.56 78 GLU A C 1
ATOM 606 O O . GLU A 1 78 ? 15.933 5.098 -26.181 1.00 88.56 78 GLU A O 1
ATOM 611 N N . GLY A 1 79 ? 14.565 3.359 -25.764 1.00 93.25 79 GLY A N 1
ATOM 612 C CA . GLY A 1 79 ? 15.080 3.016 -24.448 1.00 93.25 79 GLY A CA 1
ATOM 613 C C . GLY A 1 79 ? 16.458 2.359 -24.502 1.00 93.25 79 GLY A C 1
ATOM 614 O O . GLY A 1 79 ? 17.001 2.034 -25.561 1.00 93.25 79 GLY A O 1
ATOM 615 N N . ASP A 1 80 ? 17.049 2.177 -23.327 1.00 96.62 80 ASP A N 1
ATOM 616 C CA . ASP A 1 80 ? 18.399 1.627 -23.193 1.00 96.62 80 ASP A CA 1
ATOM 617 C C . ASP A 1 80 ? 18.467 0.162 -23.649 1.00 96.62 80 ASP A C 1
ATOM 619 O O . ASP A 1 80 ? 19.459 -0.245 -24.254 1.00 96.62 80 ASP A O 1
ATOM 623 N N . VAL A 1 81 ? 17.398 -0.611 -23.424 1.00 93.00 81 VAL A N 1
ATOM 624 C CA . VAL A 1 81 ? 17.309 -2.008 -23.876 1.00 93.00 81 VAL A CA 1
ATOM 625 C C . VAL A 1 81 ? 17.278 -2.087 -25.402 1.00 93.00 81 VAL A C 1
ATOM 627 O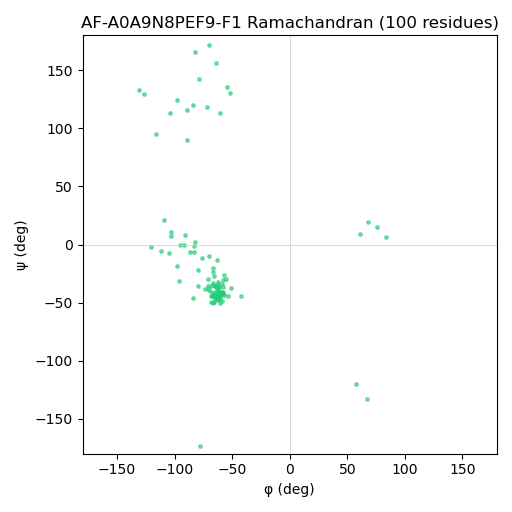 O . VAL A 1 81 ? 18.095 -2.794 -25.984 1.00 93.00 81 VAL A O 1
ATOM 630 N N . GLU A 1 82 ? 16.413 -1.314 -26.065 1.00 90.31 82 GLU A N 1
ATOM 631 C CA . GLU A 1 82 ? 16.326 -1.294 -27.533 1.00 90.31 82 GLU A CA 1
ATOM 632 C C . GLU A 1 82 ? 17.661 -0.889 -28.177 1.00 90.31 82 GLU A C 1
ATOM 634 O O . GLU A 1 82 ? 18.117 -1.517 -29.134 1.00 90.31 82 GLU A O 1
ATOM 639 N N . LYS A 1 83 ? 18.353 0.108 -27.608 1.00 93.38 83 LYS A N 1
ATOM 640 C CA . LYS A 1 83 ? 19.692 0.513 -28.071 1.00 93.38 83 LYS A CA 1
ATOM 641 C C . LYS A 1 83 ? 20.721 -0.604 -27.924 1.00 93.38 83 LYS A C 1
ATOM 643 O O . LYS A 1 83 ? 21.557 -0.777 -28.809 1.00 93.38 83 LYS A O 1
ATOM 648 N N . ALA A 1 84 ? 20.678 -1.347 -26.820 1.00 92.69 84 ALA A N 1
ATOM 649 C CA . ALA A 1 84 ? 21.586 -2.465 -26.588 1.00 92.69 84 ALA A CA 1
ATOM 650 C C . ALA A 1 84 ? 21.309 -3.645 -27.538 1.00 92.69 84 ALA A C 1
ATOM 652 O O . ALA A 1 84 ? 22.251 -4.299 -27.989 1.00 92.69 84 ALA A O 1
ATOM 653 N N . LEU A 1 85 ? 20.037 -3.896 -27.869 1.00 90.56 85 LEU A N 1
ATOM 654 C CA . LEU A 1 85 ? 19.615 -4.993 -28.744 1.00 90.56 85 LEU A CA 1
ATOM 655 C C . LEU A 1 85 ? 19.801 -4.697 -30.240 1.00 90.56 85 LEU A C 1
ATOM 657 O O . LEU A 1 85 ? 19.951 -5.631 -31.025 1.00 90.56 85 LEU A O 1
ATOM 661 N N . ALA A 1 86 ? 19.882 -3.422 -30.641 1.00 90.12 86 ALA A N 1
ATOM 662 C CA . ALA A 1 86 ? 19.970 -3.003 -32.044 1.00 90.12 86 ALA A CA 1
ATOM 663 C C . ALA A 1 86 ? 21.065 -3.723 -32.857 1.00 90.12 86 ALA A C 1
ATOM 665 O O . ALA A 1 86 ? 20.853 -4.064 -34.021 1.00 90.12 86 ALA A O 1
ATOM 666 N N . LYS A 1 87 ? 22.227 -3.996 -32.246 1.00 91.00 87 LYS A N 1
ATOM 667 C CA . LYS A 1 87 ? 23.318 -4.742 -32.892 1.00 91.00 87 LYS A CA 1
ATOM 668 C C . LYS A 1 87 ? 22.909 -6.182 -33.227 1.00 91.00 87 LYS A C 1
ATOM 670 O O . LYS A 1 87 ? 23.178 -6.648 -34.327 1.00 91.00 87 LYS A O 1
ATOM 675 N N . TYR A 1 88 ? 22.281 -6.880 -32.286 1.00 88.81 88 TYR A N 1
ATOM 676 C CA . TYR A 1 88 ? 21.934 -8.294 -32.438 1.00 88.81 88 TYR A CA 1
ATOM 677 C C . TYR A 1 88 ? 20.801 -8.489 -33.447 1.00 88.81 88 TYR A C 1
ATOM 679 O O . TYR A 1 88 ? 20.867 -9.399 -34.272 1.00 88.81 88 TYR A O 1
ATOM 687 N N . ARG A 1 89 ? 19.840 -7.557 -33.479 1.00 85.88 89 ARG A N 1
ATOM 688 C CA . ARG A 1 89 ? 18.801 -7.524 -34.519 1.00 85.88 89 ARG A CA 1
ATOM 689 C C . ARG A 1 89 ? 19.390 -7.318 -35.914 1.00 85.88 89 ARG A C 1
ATOM 691 O O . ARG A 1 89 ? 19.000 -7.998 -36.857 1.00 85.88 89 ARG A O 1
ATOM 698 N N . ALA A 1 90 ? 20.401 -6.454 -36.049 1.00 86.75 90 ALA A N 1
ATOM 699 C CA . ALA A 1 90 ? 21.123 -6.279 -37.313 1.00 86.75 90 ALA A CA 1
ATOM 700 C C . ALA A 1 90 ? 21.916 -7.532 -37.742 1.00 86.75 90 ALA A C 1
A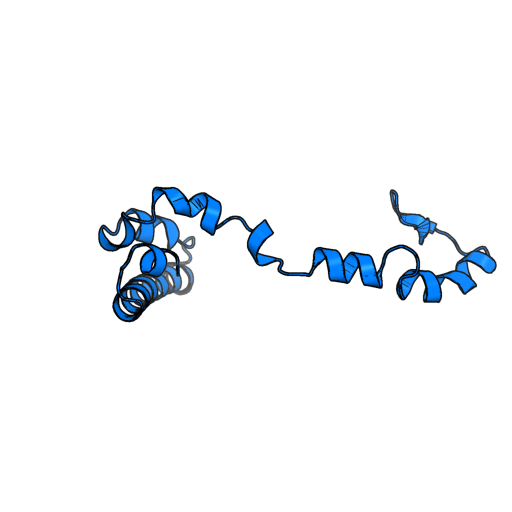TOM 702 O O . ALA A 1 90 ? 22.116 -7.752 -38.935 1.00 86.75 90 ALA A O 1
ATOM 703 N N . GLU A 1 91 ? 22.340 -8.365 -36.789 1.00 89.75 91 GLU A N 1
ATOM 704 C CA . GLU A 1 91 ? 22.978 -9.668 -37.031 1.00 89.75 91 GLU A CA 1
ATOM 705 C C . GLU A 1 91 ? 21.955 -10.794 -37.304 1.00 89.75 91 GLU A C 1
ATOM 707 O O . GLU A 1 91 ? 22.345 -11.941 -37.521 1.00 89.75 91 GLU A O 1
ATOM 712 N N . GLY A 1 92 ? 20.652 -10.478 -37.340 1.00 82.25 92 GLY A N 1
ATOM 713 C CA . GLY A 1 92 ? 19.568 -11.429 -37.605 1.00 82.25 92 GLY A CA 1
ATOM 714 C C . GLY A 1 92 ? 19.241 -12.349 -36.427 1.00 82.25 92 GLY A C 1
ATOM 715 O O . GLY A 1 92 ? 18.573 -13.367 -36.612 1.00 82.25 92 GLY A O 1
ATOM 716 N N . ILE A 1 93 ? 19.724 -12.016 -35.229 1.00 80.19 93 ILE A N 1
ATOM 717 C CA . ILE A 1 93 ? 19.439 -12.740 -33.993 1.00 80.19 93 ILE A CA 1
ATOM 71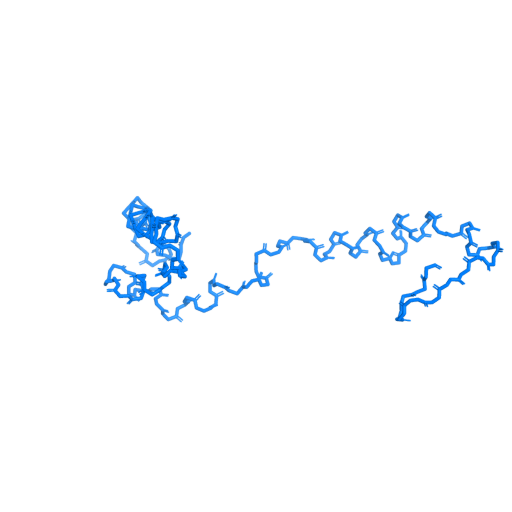8 C C . ILE A 1 93 ? 18.175 -12.113 -33.393 1.00 80.19 93 ILE A C 1
ATOM 720 O O . ILE A 1 93 ? 18.264 -11.147 -32.641 1.00 80.19 93 ILE A O 1
ATOM 724 N N . GLU A 1 94 ? 17.010 -12.642 -33.771 1.00 71.75 94 GLU A N 1
ATOM 725 C CA . GLU A 1 94 ? 15.703 -12.241 -33.233 1.00 71.75 94 GLU A CA 1
ATOM 726 C C . GLU A 1 94 ? 14.899 -13.474 -32.812 1.00 71.75 94 GLU A C 1
ATOM 728 O O . GLU A 1 94 ? 14.757 -14.432 -33.580 1.00 71.75 94 GLU A O 1
ATOM 733 N N . GLU A 1 95 ? 14.321 -13.431 -31.611 1.00 69.38 95 GLU A N 1
ATOM 734 C CA . GLU A 1 95 ? 13.353 -14.429 -31.153 1.00 69.38 95 GLU A CA 1
ATOM 735 C C . GLU A 1 95 ? 12.077 -13.730 -30.670 1.00 69.38 95 GLU A C 1
ATOM 737 O O . GLU A 1 95 ? 12.106 -12.784 -29.881 1.00 69.38 95 GLU A O 1
ATOM 742 N N . LYS A 1 96 ? 10.919 -14.183 -31.163 1.00 61.25 96 LYS A N 1
ATOM 743 C CA . LYS A 1 96 ? 9.624 -13.647 -30.730 1.00 61.25 96 LYS A CA 1
ATOM 744 C C . LYS A 1 96 ? 9.169 -14.337 -29.454 1.00 61.25 96 LYS A C 1
ATOM 746 O O . LYS A 1 96 ? 8.892 -15.536 -29.471 1.00 61.25 96 LYS A O 1
ATOM 751 N N . VAL A 1 97 ? 8.978 -13.561 -28.390 1.00 62.19 97 VAL A N 1
ATOM 752 C CA . VAL A 1 97 ? 8.330 -14.023 -27.159 1.00 62.19 97 VAL A CA 1
ATOM 753 C C . VAL A 1 97 ? 7.036 -13.231 -26.967 1.00 62.19 97 VAL A C 1
ATOM 755 O O . VAL A 1 97 ? 7.027 -12.123 -26.434 1.00 62.19 97 VAL A O 1
ATOM 758 N N . GLY A 1 98 ? 5.918 -13.799 -27.428 1.00 66.56 98 GLY A N 1
ATOM 759 C CA . GLY A 1 98 ? 4.617 -13.117 -27.424 1.00 66.56 98 GLY A CA 1
ATOM 760 C C . GLY A 1 98 ? 4.588 -11.917 -28.381 1.00 66.56 98 GLY A C 1
ATOM 761 O O . GLY A 1 98 ? 5.028 -12.036 -29.523 1.00 66.56 98 GLY A O 1
ATOM 762 N N . ASP A 1 99 ? 4.083 -10.770 -27.912 1.00 58.69 99 ASP A N 1
ATOM 763 C CA . ASP A 1 99 ? 4.058 -9.505 -28.672 1.00 58.69 99 ASP A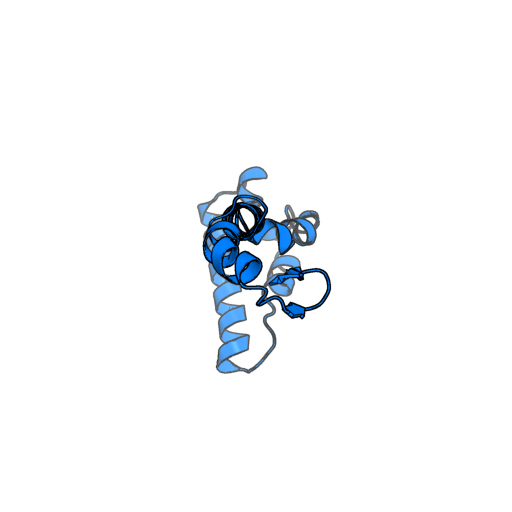 CA 1
ATOM 764 C C . ASP A 1 99 ? 5.383 -8.719 -28.590 1.00 58.69 99 ASP A C 1
ATOM 766 O O . ASP A 1 99 ? 5.517 -7.653 -29.191 1.00 58.69 99 ASP A O 1
ATOM 770 N N . ILE A 1 100 ? 6.370 -9.232 -27.847 1.00 56.41 100 ILE A N 1
ATOM 771 C CA . ILE A 1 100 ? 7.679 -8.602 -27.667 1.00 56.41 100 ILE A CA 1
ATOM 772 C C . ILE A 1 100 ? 8.673 -9.256 -28.631 1.00 56.41 100 ILE A C 1
ATOM 774 O O . ILE A 1 100 ? 8.862 -10.476 -28.631 1.00 56.41 100 ILE A O 1
ATOM 778 N N . ILE A 1 101 ? 9.309 -8.427 -29.458 1.00 55.69 101 ILE A N 1
ATOM 779 C CA . ILE A 1 101 ? 10.453 -8.821 -30.284 1.00 55.69 101 ILE A CA 1
ATOM 780 C C . ILE A 1 101 ? 11.702 -8.567 -29.439 1.00 55.69 101 ILE A C 1
ATOM 782 O O . ILE A 1 101 ? 11.951 -7.420 -29.067 1.00 55.69 101 ILE A O 1
ATOM 786 N N . LEU A 1 102 ? 12.438 -9.625 -29.087 1.00 57.75 102 LEU A N 1
ATOM 787 C CA . LEU A 1 102 ? 13.736 -9.526 -28.413 1.00 57.75 102 LEU A CA 1
ATOM 788 C C . LEU A 1 102 ? 14.840 -9.553 -29.469 1.00 57.75 102 LEU A C 1
ATOM 790 O O . LEU A 1 102 ? 14.917 -10.562 -30.207 1.00 57.75 102 LEU A O 1
#